Protein AF-A0A8T5W1J2-F1 (afdb_monomer_lite)

pLDDT: mean 87.96, std 6.47, range [62.25, 95.5]

Radius of gyration: 11.34 Å; chains: 1; bounding box: 23×23×26 Å

Sequence (59 aa):
INVQKLTVKAAIEKDKTSIFHALLLDPLTSATLTIDEIQRMLDEIFQLEKEYGYLEDFK

Foldseek 3Di:
DQLVVLVVVCVVVLELVSNLVSLCVDPVNVVPHDSVRSVVVSVVVCVVCVVVVHSVVRD

Secondary structure (DSSP, 8-state):
-HHHHHHHHHHHHT-HHHHHHHHHH-HHHHHH--HHHHHHHHHHHHHHHHHTTSSTT--

Structure (mmCIF, N/CA/C/O backbone):
data_AF-A0A8T5W1J2-F1
#
_entry.id   AF-A0A8T5W1J2-F1
#
loop_
_atom_site.group_PDB
_atom_site.id
_atom_site.type_symbol
_atom_site.label_atom_id
_atom_site.label_alt_id
_atom_site.label_comp_id
_atom_site.label_asym_id
_atom_site.label_entity_id
_atom_site.label_seq_id
_atom_site.pdbx_PDB_ins_code
_atom_site.Cartn_x
_atom_site.Cartn_y
_atom_site.Cartn_z
_atom_site.occupancy
_atom_site.B_iso_or_equiv
_atom_site.auth_seq_id
_atom_site.auth_comp_id
_atom_site.auth_asym_id
_atom_site.auth_atom_id
_atom_site.pdbx_PDB_model_num
ATOM 1 N N . ILE A 1 1 ? 11.618 9.908 -0.825 1.00 62.25 1 ILE A N 1
ATOM 2 C CA . ILE A 1 1 ? 10.830 10.918 -0.071 1.00 62.25 1 ILE A CA 1
ATOM 3 C C . ILE A 1 1 ? 9.337 10.841 -0.406 1.00 62.25 1 ILE A C 1
ATOM 5 O O . ILE A 1 1 ? 8.546 10.848 0.528 1.00 62.25 1 ILE A O 1
ATOM 9 N N . ASN A 1 2 ? 8.922 10.761 -1.681 1.00 76.75 2 ASN A N 1
ATOM 10 C CA . ASN A 1 2 ? 7.488 10.733 -2.020 1.00 76.75 2 ASN A CA 1
ATOM 11 C C . ASN A 1 2 ? 6.777 9.441 -1.597 1.00 76.75 2 ASN A C 1
ATOM 13 O O . ASN A 1 2 ? 5.686 9.538 -1.048 1.00 76.75 2 ASN A O 1
ATOM 17 N N . VAL A 1 3 ? 7.415 8.275 -1.758 1.00 83.25 3 VAL A N 1
ATOM 18 C CA . VAL A 1 3 ? 6.869 6.974 -1.324 1.00 83.25 3 VAL A CA 1
ATOM 19 C C . VAL A 1 3 ? 6.529 7.006 0.164 1.00 83.25 3 VAL A C 1
ATOM 21 O O . VAL A 1 3 ? 5.383 6.813 0.535 1.00 83.25 3 VAL A O 1
ATOM 24 N N . GLN A 1 4 ? 7.487 7.393 1.013 1.00 85.06 4 GLN A N 1
ATOM 25 C CA . GLN A 1 4 ? 7.289 7.430 2.465 1.00 85.06 4 GLN A CA 1
ATOM 26 C C . GLN A 1 4 ? 6.180 8.407 2.882 1.00 85.06 4 GLN A C 1
ATOM 28 O O . GLN A 1 4 ? 5.386 8.104 3.766 1.00 85.06 4 GLN A O 1
ATOM 33 N N . LYS A 1 5 ? 6.097 9.577 2.232 1.00 86.50 5 LYS A N 1
ATOM 34 C CA . LYS A 1 5 ? 5.030 10.556 2.493 1.00 86.50 5 LYS A CA 1
ATOM 35 C C . LYS A 1 5 ? 3.653 10.024 2.091 1.00 86.50 5 LYS A C 1
ATOM 37 O O . LYS A 1 5 ? 2.703 10.211 2.844 1.00 86.50 5 LYS A O 1
ATOM 42 N N . LEU A 1 6 ? 3.553 9.367 0.934 1.00 85.50 6 LEU A N 1
ATOM 43 C CA . LEU A 1 6 ? 2.324 8.720 0.470 1.00 85.50 6 LEU A CA 1
ATOM 44 C C . LEU A 1 6 ? 1.909 7.585 1.405 1.00 85.50 6 LEU A C 1
ATOM 46 O O . LEU A 1 6 ? 0.744 7.520 1.768 1.00 85.50 6 LEU A O 1
ATOM 50 N N . THR A 1 7 ? 2.850 6.763 1.868 1.00 85.88 7 THR A N 1
ATOM 51 C CA . THR A 1 7 ? 2.572 5.683 2.822 1.00 85.88 7 THR A CA 1
ATOM 52 C C . THR A 1 7 ? 2.073 6.219 4.164 1.00 85.88 7 THR A C 1
ATOM 54 O O . THR A 1 7 ? 1.083 5.718 4.686 1.00 85.88 7 THR A O 1
ATOM 57 N N . VAL A 1 8 ? 2.695 7.271 4.713 1.00 87.31 8 VAL A N 1
ATOM 58 C CA . VAL A 1 8 ? 2.222 7.904 5.961 1.00 87.31 8 VAL A CA 1
ATOM 59 C C . VAL A 1 8 ? 0.831 8.504 5.774 1.00 87.31 8 VAL A C 1
ATOM 61 O O . VAL A 1 8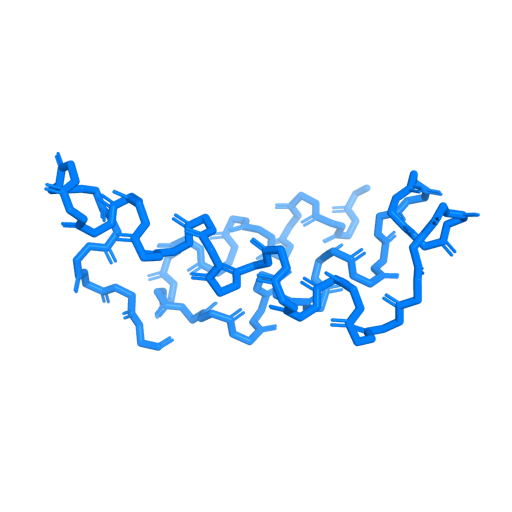 ? -0.036 8.327 6.625 1.00 87.31 8 VAL A O 1
ATOM 64 N N . LYS A 1 9 ? 0.595 9.182 4.647 1.00 86.62 9 LYS A N 1
ATOM 65 C CA . LYS A 1 9 ? -0.723 9.726 4.316 1.00 86.62 9 LYS A CA 1
ATOM 66 C C . LYS A 1 9 ? -1.771 8.613 4.216 1.00 86.62 9 LYS A C 1
ATOM 68 O O . LYS A 1 9 ? -2.823 8.728 4.830 1.00 86.62 9 LYS A O 1
ATOM 73 N N . ALA A 1 10 ? -1.451 7.525 3.522 1.00 86.88 10 ALA A N 1
ATOM 74 C CA . ALA A 1 10 ? -2.316 6.362 3.379 1.00 86.88 10 ALA A CA 1
ATOM 75 C C . ALA A 1 10 ? -2.644 5.710 4.727 1.00 86.88 10 ALA A C 1
ATOM 77 O O . ALA A 1 10 ? -3.780 5.307 4.939 1.00 86.88 10 ALA A O 1
ATOM 78 N N . ALA A 1 11 ? -1.683 5.661 5.654 1.00 85.75 11 ALA A N 1
ATOM 79 C CA . ALA A 1 11 ? -1.899 5.160 7.010 1.00 85.75 11 ALA A CA 1
ATOM 80 C C . ALA A 1 11 ? -2.846 6.036 7.838 1.00 85.75 11 ALA A C 1
ATOM 82 O O . ALA A 1 11 ? -3.639 5.519 8.619 1.00 85.75 11 ALA A O 1
ATOM 83 N N . ILE A 1 12 ? -2.792 7.356 7.654 1.00 87.38 12 ILE A N 1
ATOM 84 C CA . ILE A 1 12 ? -3.681 8.297 8.346 1.00 87.38 12 ILE A CA 1
ATOM 85 C C . ILE A 1 12 ? -5.086 8.278 7.729 1.00 87.38 12 ILE A C 1
ATOM 87 O O . ILE A 1 12 ? -6.080 8.240 8.451 1.00 87.38 12 ILE A O 1
ATOM 91 N N . GLU A 1 13 ? -5.173 8.312 6.399 1.00 88.31 13 GLU A N 1
ATOM 92 C CA . GLU A 1 13 ? -6.441 8.353 5.656 1.00 88.31 13 GLU A CA 1
ATOM 93 C C . GLU A 1 13 ? -7.103 6.978 5.527 1.00 88.31 13 GLU A C 1
ATOM 95 O O . GLU A 1 13 ? -8.284 6.894 5.188 1.00 88.31 13 GLU A O 1
ATOM 100 N N . LYS A 1 14 ? -6.352 5.917 5.840 1.00 86.75 14 LYS A N 1
ATOM 101 C CA . LYS A 1 14 ? -6.749 4.516 5.692 1.00 86.75 14 LYS A CA 1
ATOM 102 C C . LYS A 1 14 ? -7.192 4.211 4.260 1.00 86.75 14 LYS A C 1
ATOM 104 O O . LYS A 1 14 ? -8.205 3.556 4.041 1.00 86.75 14 LYS A O 1
ATOM 109 N N . ASP 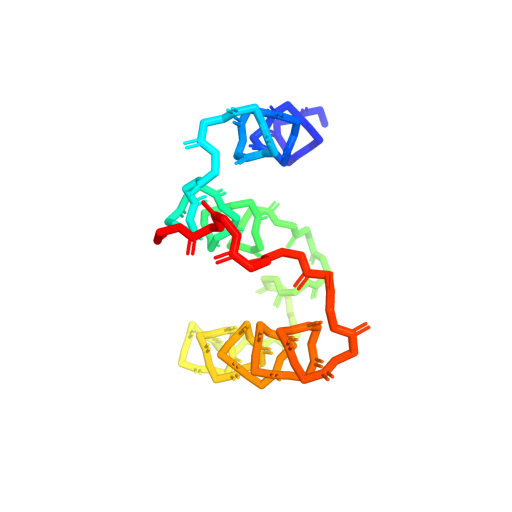A 1 15 ? -6.441 4.742 3.298 1.00 87.00 15 ASP A N 1
ATOM 110 C CA . ASP A 1 15 ? -6.726 4.656 1.865 1.00 87.00 15 ASP A CA 1
ATOM 111 C C . ASP A 1 15 ? -5.757 3.689 1.182 1.00 87.00 15 ASP A C 1
ATOM 113 O O . ASP A 1 15 ? -4.556 3.960 1.050 1.00 87.00 15 ASP A O 1
ATOM 117 N N . LYS A 1 16 ? -6.294 2.566 0.700 1.00 87.06 16 LYS A N 1
ATOM 118 C CA . LYS A 1 16 ? -5.527 1.564 -0.044 1.00 87.06 16 LYS A CA 1
ATOM 119 C C . LYS A 1 16 ? -4.974 2.104 -1.368 1.00 87.06 16 LYS A C 1
ATOM 121 O O . LYS A 1 16 ? -3.890 1.698 -1.792 1.00 87.06 16 LYS A O 1
ATOM 126 N N . THR A 1 17 ? -5.656 3.061 -1.996 1.00 89.25 17 THR A N 1
ATOM 127 C CA . THR A 1 17 ? -5.249 3.665 -3.279 1.00 89.25 17 THR A CA 1
ATOM 128 C C . THR A 1 17 ? -3.934 4.426 -3.141 1.00 89.25 17 THR A C 1
ATOM 130 O O . THR A 1 17 ? -3.040 4.318 -3.981 1.00 89.25 17 THR A O 1
ATOM 133 N N . SER A 1 18 ? -3.774 5.164 -2.043 1.00 90.00 18 SER A N 1
ATOM 134 C CA . SER A 1 18 ? -2.534 5.873 -1.734 1.00 90.00 18 SER A CA 1
ATOM 135 C C . SER A 1 18 ? -1.356 4.919 -1.492 1.00 90.00 18 SER A C 1
ATOM 137 O O . SER A 1 18 ? -0.234 5.245 -1.887 1.00 90.00 18 SER A O 1
ATOM 139 N N . ILE A 1 19 ? -1.592 3.724 -0.927 1.00 90.75 19 ILE A N 1
ATOM 140 C CA . ILE A 1 19 ? -0.560 2.673 -0.835 1.00 90.75 19 ILE A CA 1
ATOM 141 C C . ILE A 1 19 ? -0.207 2.138 -2.221 1.00 90.75 19 ILE A C 1
ATOM 143 O O . ILE A 1 19 ? 0.975 2.021 -2.540 1.00 90.75 19 ILE A O 1
ATOM 147 N N . PHE A 1 20 ? -1.203 1.872 -3.068 1.00 91.81 20 PHE A N 1
ATOM 148 C CA . PHE A 1 20 ? -0.960 1.420 -4.437 1.00 91.81 20 PHE A CA 1
ATOM 149 C C . PHE A 1 20 ? -0.081 2.408 -5.216 1.00 91.81 20 PHE A C 1
ATOM 151 O O . PHE A 1 20 ? 0.939 2.024 -5.784 1.00 91.81 20 PHE A O 1
ATOM 158 N N . HIS A 1 21 ? -0.385 3.707 -5.154 1.00 91.50 21 HIS A N 1
ATOM 159 C CA . HIS A 1 21 ? 0.457 4.737 -5.768 1.00 91.50 21 HIS A CA 1
ATOM 160 C C . HIS A 1 21 ? 1.868 4.803 -5.169 1.00 91.50 21 HIS A C 1
ATOM 162 O O . HIS A 1 21 ? 2.826 5.063 -5.896 1.00 91.50 21 HIS A O 1
ATOM 168 N N . ALA A 1 22 ? 2.019 4.565 -3.863 1.00 92.06 22 ALA A N 1
ATOM 169 C CA . ALA A 1 22 ? 3.335 4.490 -3.238 1.00 92.06 22 ALA A CA 1
ATOM 170 C C . ALA A 1 22 ? 4.157 3.320 -3.806 1.00 92.06 22 ALA A C 1
ATOM 172 O O . ALA A 1 22 ? 5.332 3.511 -4.108 1.00 92.06 22 ALA A O 1
ATOM 173 N N . LEU A 1 23 ? 3.533 2.155 -4.020 1.00 91.56 23 LEU A N 1
ATOM 174 C CA . LEU A 1 23 ? 4.173 0.981 -4.624 1.00 91.56 23 LEU A CA 1
ATOM 175 C C . LEU A 1 23 ? 4.519 1.189 -6.101 1.00 91.56 23 LEU A C 1
ATOM 177 O O . LEU A 1 23 ? 5.537 0.688 -6.557 1.00 91.56 23 LEU A O 1
ATOM 181 N N . LEU A 1 24 ? 3.732 1.954 -6.856 1.00 91.50 24 LEU A N 1
ATOM 182 C CA . LEU A 1 24 ? 4.093 2.303 -8.236 1.00 91.50 24 LEU A CA 1
ATOM 183 C C . LEU A 1 24 ? 5.310 3.236 -8.314 1.00 91.50 24 LEU A C 1
ATOM 185 O O . LEU A 1 24 ? 6.032 3.232 -9.307 1.00 91.50 24 LEU A O 1
ATOM 189 N N . LEU A 1 25 ? 5.527 4.055 -7.282 1.00 91.19 25 LEU A N 1
ATOM 190 C CA . LEU A 1 25 ? 6.641 5.004 -7.201 1.00 91.19 25 LEU A CA 1
ATOM 191 C C . LEU A 1 25 ? 7.882 4.426 -6.517 1.00 91.19 25 LEU A C 1
ATOM 193 O O . LEU A 1 25 ? 8.927 5.085 -6.502 1.00 91.19 25 LEU A O 1
ATOM 197 N N . ASP A 1 26 ? 7.773 3.247 -5.912 1.00 92.75 26 ASP A N 1
ATOM 198 C CA . ASP A 1 26 ? 8.904 2.597 -5.273 1.00 92.75 26 ASP A CA 1
ATOM 199 C C . ASP A 1 26 ? 9.872 2.032 -6.339 1.00 92.75 26 ASP A C 1
ATOM 201 O O . ASP A 1 26 ? 9.446 1.328 -7.262 1.00 92.75 26 ASP A O 1
ATOM 205 N N . PRO A 1 27 ? 11.178 2.370 -6.281 1.00 89.94 27 PRO A N 1
ATOM 206 C CA . PRO A 1 27 ? 12.136 1.966 -7.310 1.00 89.94 27 PRO A CA 1
ATOM 207 C C . PRO A 1 27 ? 12.310 0.452 -7.452 1.00 89.94 27 PRO A C 1
ATOM 209 O O . PRO A 1 27 ? 12.679 -0.007 -8.529 1.00 89.94 27 PRO A O 1
ATOM 212 N N . LEU A 1 28 ? 12.086 -0.325 -6.387 1.00 92.12 28 LEU A N 1
ATOM 213 C CA . LEU A 1 28 ? 12.272 -1.772 -6.425 1.00 92.12 28 LEU A CA 1
ATOM 214 C C . LEU A 1 28 ? 11.074 -2.447 -7.089 1.00 92.12 28 LEU A C 1
ATOM 216 O O . LEU A 1 28 ? 11.247 -3.238 -8.017 1.00 92.12 28 LEU A O 1
ATOM 220 N N . THR A 1 29 ? 9.864 -2.119 -6.646 1.00 91.62 29 THR A N 1
ATOM 221 C CA . THR A 1 29 ? 8.631 -2.678 -7.215 1.00 91.62 29 THR A CA 1
ATOM 222 C C . THR A 1 29 ? 8.442 -2.254 -8.663 1.00 91.62 29 THR A C 1
ATOM 224 O O . THR A 1 29 ? 8.186 -3.112 -9.499 1.00 91.62 29 THR A O 1
ATOM 227 N N . SER A 1 30 ? 8.649 -0.976 -8.996 1.00 90.81 30 SER A N 1
ATOM 228 C CA . SER A 1 30 ? 8.506 -0.485 -10.378 1.00 90.81 30 SER A CA 1
ATOM 229 C C . SER A 1 30 ? 9.528 -1.074 -11.359 1.00 90.81 30 SER A C 1
ATOM 231 O O . SER A 1 30 ? 9.255 -1.140 -12.555 1.00 90.81 30 SER A O 1
ATOM 233 N N . ALA A 1 31 ? 10.691 -1.522 -10.873 1.00 93.75 31 ALA A N 1
ATOM 234 C CA . ALA A 1 31 ? 11.701 -2.188 -11.693 1.00 93.75 31 ALA A CA 1
ATOM 235 C C . ALA A 1 31 ? 11.476 -3.703 -11.835 1.00 93.75 31 ALA A C 1
ATOM 237 O O . ALA A 1 31 ? 11.996 -4.305 -12.773 1.00 93.75 31 ALA A O 1
ATOM 238 N N . THR A 1 32 ? 10.744 -4.320 -10.903 1.00 94.94 32 THR A N 1
ATOM 239 C CA . THR A 1 32 ? 10.673 -5.787 -10.770 1.00 94.94 32 THR A CA 1
ATOM 240 C C . THR A 1 32 ? 9.304 -6.356 -11.127 1.00 94.94 32 THR A C 1
ATOM 242 O O . THR A 1 32 ? 9.221 -7.500 -11.561 1.00 94.94 32 THR A O 1
ATOM 245 N N . LEU A 1 33 ? 8.238 -5.579 -10.939 1.00 94.62 33 LEU A N 1
ATOM 246 C CA . LEU A 1 33 ? 6.858 -6.035 -11.049 1.00 94.62 33 LEU A CA 1
ATOM 247 C C . LEU A 1 33 ? 6.087 -5.202 -12.073 1.00 94.62 33 LEU A C 1
ATOM 249 O O . LEU A 1 33 ? 6.262 -3.989 -12.200 1.00 94.62 33 LEU A O 1
ATOM 253 N N . THR A 1 34 ? 5.173 -5.859 -12.773 1.00 95.50 34 THR A N 1
ATOM 254 C CA . THR A 1 34 ? 4.133 -5.199 -13.562 1.00 95.50 34 THR A CA 1
ATOM 255 C C . THR A 1 34 ? 3.079 -4.566 -12.652 1.00 95.50 34 THR A C 1
ATOM 257 O O . THR A 1 34 ? 2.919 -4.937 -11.489 1.00 95.50 34 THR A O 1
ATOM 260 N N . ILE A 1 35 ? 2.304 -3.624 -13.193 1.00 93.94 35 ILE A N 1
ATOM 261 C CA . ILE A 1 35 ? 1.215 -2.959 -12.458 1.00 93.94 35 ILE A CA 1
ATOM 262 C C . ILE A 1 35 ? 0.210 -3.987 -11.907 1.00 93.94 35 ILE A C 1
ATOM 264 O O . ILE A 1 35 ? -0.198 -3.887 -10.751 1.00 93.94 35 ILE A O 1
ATOM 268 N N . ASP A 1 36 ? -0.131 -5.010 -12.697 1.00 95.19 36 ASP A N 1
ATOM 269 C CA . ASP A 1 36 ? -1.058 -6.070 -12.285 1.00 95.19 36 ASP A CA 1
ATOM 270 C C . ASP A 1 36 ? -0.485 -6.939 -11.154 1.00 95.19 36 ASP A C 1
ATOM 272 O O . ASP A 1 36 ? -1.214 -7.367 -10.261 1.00 95.19 36 ASP A O 1
ATOM 276 N N . GLU A 1 37 ? 0.823 -7.204 -11.161 1.00 95.19 37 GLU A N 1
ATOM 277 C CA . GLU A 1 37 ? 1.494 -7.927 -10.074 1.00 95.19 37 GLU A CA 1
ATOM 278 C C . GLU A 1 37 ? 1.542 -7.103 -8.791 1.00 95.19 37 GLU A C 1
ATOM 280 O O . GLU A 1 37 ? 1.293 -7.647 -7.718 1.00 95.19 37 GLU A O 1
ATOM 285 N N . ILE A 1 38 ? 1.78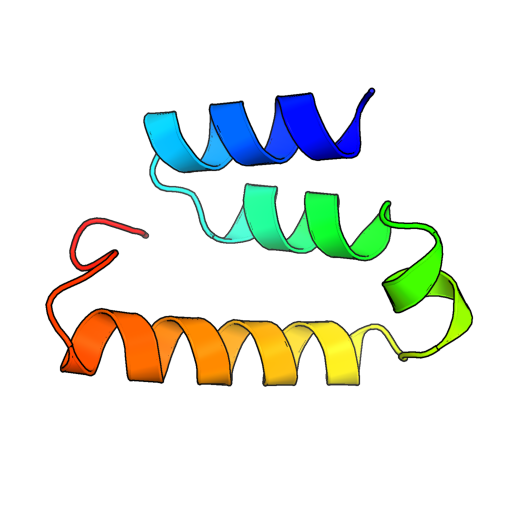4 -5.794 -8.896 1.00 94.94 38 ILE A N 1
ATOM 286 C CA . ILE A 1 38 ? 1.735 -4.879 -7.751 1.00 94.94 38 ILE A CA 1
ATOM 287 C C . ILE A 1 38 ? 0.327 -4.861 -7.145 1.00 94.94 38 ILE A C 1
ATOM 289 O O . ILE A 1 38 ? 0.191 -4.919 -5.924 1.00 94.94 38 ILE A O 1
ATOM 293 N N . GLN A 1 39 ? -0.716 -4.823 -7.980 1.00 93.56 39 GLN A N 1
ATOM 294 C CA . GLN A 1 39 ? -2.106 -4.851 -7.524 1.00 93.56 39 GLN A CA 1
ATOM 295 C C . GLN A 1 39 ? -2.429 -6.162 -6.792 1.00 93.56 39 GLN A C 1
ATOM 297 O O . GLN A 1 39 ? -2.937 -6.124 -5.674 1.00 93.56 39 GLN A O 1
ATOM 302 N N . ARG A 1 40 ? -2.073 -7.313 -7.379 1.00 95.12 40 ARG A N 1
ATOM 303 C CA . ARG A 1 40 ? -2.286 -8.630 -6.755 1.00 95.12 40 ARG A CA 1
ATOM 304 C C . ARG A 1 40 ? -1.539 -8.773 -5.431 1.00 95.12 40 ARG A C 1
ATOM 306 O O . ARG A 1 40 ? -2.137 -9.171 -4.439 1.00 95.12 40 ARG A O 1
ATOM 313 N N . MET A 1 41 ? -0.265 -8.385 -5.395 1.00 94.44 41 MET A N 1
ATOM 314 C CA . MET A 1 41 ? 0.547 -8.418 -4.175 1.00 94.44 41 MET A CA 1
ATOM 315 C C . MET A 1 41 ? -0.059 -7.538 -3.075 1.00 94.44 41 MET A C 1
ATOM 317 O O . MET A 1 41 ? -0.120 -7.942 -1.916 1.00 94.44 41 MET A O 1
ATOM 321 N N . LEU A 1 42 ? -0.533 -6.340 -3.429 1.00 92.94 42 LEU A N 1
ATOM 322 C CA . LEU A 1 42 ? -1.210 -5.451 -2.489 1.00 92.94 42 LEU A CA 1
ATOM 323 C C . LEU A 1 42 ? -2.498 -6.086 -1.947 1.00 92.94 42 LEU A C 1
ATOM 325 O O . LEU A 1 42 ? -2.766 -5.990 -0.753 1.00 92.94 42 LEU A O 1
ATO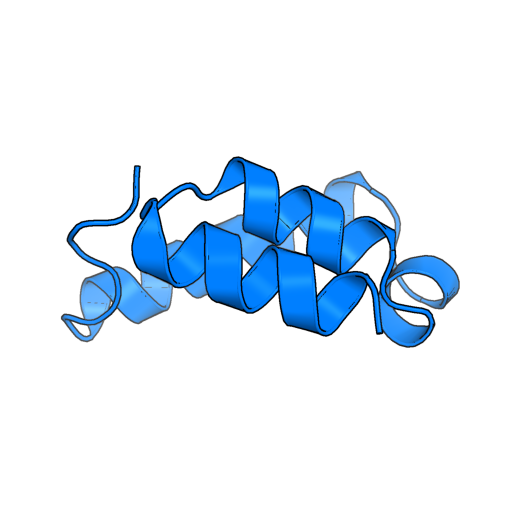M 329 N N . ASP A 1 43 ? -3.292 -6.725 -2.804 1.00 91.94 43 ASP A N 1
ATOM 330 C CA . ASP A 1 43 ? -4.522 -7.407 -2.401 1.00 91.94 43 ASP A CA 1
ATOM 331 C C . ASP A 1 43 ? -4.243 -8.569 -1.437 1.00 91.94 43 ASP A C 1
ATOM 333 O O . ASP A 1 43 ? -4.912 -8.669 -0.408 1.00 91.94 43 ASP A O 1
ATOM 337 N N . GLU A 1 44 ? -3.222 -9.384 -1.715 1.00 93.62 44 GLU A N 1
ATOM 338 C CA . GLU A 1 44 ? -2.792 -10.493 -0.853 1.00 93.62 44 GLU A CA 1
ATOM 339 C C . GLU A 1 44 ? -2.313 -10.009 0.520 1.00 93.62 44 GLU A C 1
ATOM 341 O O . GLU A 1 44 ? -2.761 -10.525 1.544 1.00 93.62 44 GLU A O 1
ATOM 346 N N . ILE A 1 45 ? -1.460 -8.977 0.559 1.00 90.62 45 ILE A N 1
ATOM 347 C CA . ILE A 1 45 ? -0.985 -8.385 1.818 1.00 90.62 45 ILE A CA 1
ATOM 348 C C . ILE A 1 45 ? -2.169 -7.856 2.622 1.00 90.62 45 ILE A C 1
ATOM 350 O O . ILE A 1 45 ? -2.306 -8.173 3.796 1.00 90.62 45 ILE A O 1
ATOM 354 N N . PHE A 1 46 ? -3.066 -7.090 1.999 1.00 89.69 46 PHE A N 1
ATOM 355 C CA . PHE A 1 46 ? -4.228 -6.546 2.701 1.00 89.69 46 PHE A CA 1
ATOM 356 C C . PHE A 1 46 ? -5.169 -7.626 3.227 1.00 89.69 46 PHE A C 1
ATOM 358 O O . PHE A 1 46 ? -5.760 -7.446 4.289 1.00 89.69 46 PHE A O 1
ATOM 365 N N . GLN A 1 47 ? -5.331 -8.723 2.491 1.00 89.00 47 GLN A N 1
ATOM 366 C CA . GLN A 1 47 ? -6.143 -9.845 2.937 1.00 89.00 47 GLN A CA 1
ATOM 367 C C . GLN A 1 47 ? -5.525 -10.517 4.169 1.00 89.00 47 GLN A C 1
ATOM 369 O O . GLN A 1 47 ? -6.239 -10.762 5.139 1.00 89.00 47 GLN A O 1
ATOM 374 N N . LEU A 1 48 ? -4.211 -10.764 4.143 1.00 89.56 48 LEU A N 1
ATOM 375 C CA . LEU A 1 48 ? -3.478 -11.359 5.260 1.00 89.56 48 LEU A CA 1
ATOM 376 C C . LEU A 1 48 ? -3.482 -10.445 6.485 1.00 89.56 48 LEU A C 1
ATOM 378 O O . LEU A 1 48 ? -3.839 -10.880 7.572 1.00 89.56 48 LEU A O 1
ATOM 382 N N . GLU A 1 49 ? -3.138 -9.171 6.321 1.00 87.56 49 GLU A N 1
ATOM 383 C CA . GLU A 1 49 ? -3.109 -8.209 7.425 1.00 87.56 49 GLU A CA 1
ATOM 384 C C . GLU A 1 49 ? -4.483 -8.108 8.102 1.00 87.56 49 GLU A C 1
ATOM 386 O O . GLU A 1 49 ? -4.557 -8.184 9.328 1.00 87.56 49 GLU A O 1
ATOM 391 N N . LYS A 1 50 ? -5.577 -8.070 7.321 1.00 86.12 50 LYS A N 1
ATOM 392 C CA . LYS A 1 50 ? -6.950 -8.101 7.857 1.00 86.12 50 LYS A CA 1
ATOM 393 C C . LYS A 1 50 ? -7.257 -9.382 8.628 1.00 86.12 50 LYS A C 1
ATOM 395 O O . LYS A 1 50 ? -7.938 -9.320 9.645 1.00 86.12 50 LYS A O 1
ATOM 400 N N . GLU A 1 51 ? -6.767 -10.532 8.170 1.00 85.62 51 GLU A N 1
ATOM 401 C CA . GLU A 1 51 ? -6.925 -11.810 8.876 1.00 85.62 51 GLU A CA 1
ATOM 402 C C . GLU A 1 51 ? -6.192 -11.816 10.229 1.00 85.62 51 GLU A C 1
ATOM 404 O O . GLU A 1 51 ? -6.716 -12.342 11.210 1.00 85.62 51 GLU A O 1
ATOM 409 N N . TYR A 1 52 ? -5.025 -11.170 10.311 1.00 84.25 52 TYR A N 1
ATOM 410 C CA . TYR A 1 52 ? -4.263 -11.004 11.555 1.00 84.25 52 TYR A CA 1
ATOM 411 C C . TYR A 1 52 ? -4.780 -9.872 12.466 1.00 84.25 52 TYR A C 1
ATOM 413 O O . TYR A 1 52 ? -4.225 -9.659 13.546 1.00 84.25 52 TYR A O 1
ATOM 421 N N . GLY A 1 53 ? -5.844 -9.167 12.068 1.00 80.44 53 GLY A N 1
ATOM 422 C CA . GLY A 1 53 ? -6.438 -8.057 12.822 1.00 80.44 53 GLY A CA 1
ATOM 423 C C . GLY A 1 53 ? -5.708 -6.718 12.662 1.00 80.44 53 GLY A C 1
ATOM 424 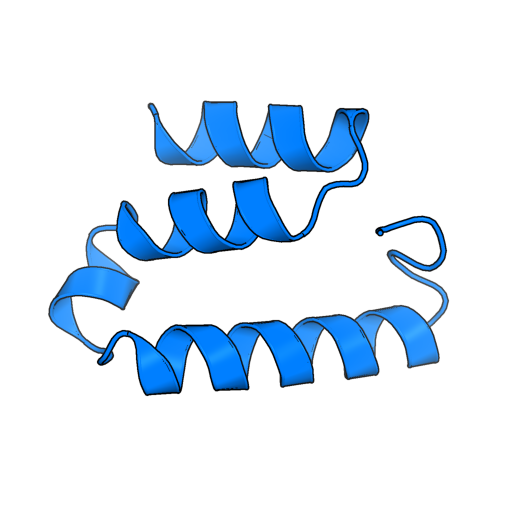O O . GLY A 1 53 ? -5.919 -5.783 13.436 1.00 80.44 53 GLY A O 1
ATOM 425 N N . TYR A 1 54 ? -4.829 -6.608 11.664 1.00 77.88 54 TYR A N 1
ATOM 426 C CA . TYR A 1 54 ? -4.182 -5.366 11.255 1.00 77.88 54 TYR A CA 1
ATOM 427 C C . TYR A 1 54 ? -4.911 -4.756 10.045 1.00 77.88 54 TYR A C 1
ATOM 429 O O . TYR A 1 54 ? -5.514 -5.452 9.234 1.00 77.88 54 TYR A O 1
ATOM 437 N N . LEU A 1 55 ? -4.869 -3.427 9.896 1.00 81.25 55 LEU A N 1
ATOM 438 C CA . LEU A 1 55 ? -5.448 -2.710 8.743 1.00 81.25 55 LEU A CA 1
ATOM 439 C C . LEU A 1 55 ? -6.960 -2.966 8.504 1.00 81.25 55 LEU A C 1
ATOM 441 O O . LEU A 1 55 ? -7.455 -2.783 7.389 1.00 81.25 55 LEU A O 1
ATOM 445 N N . GLU A 1 56 ? -7.716 -3.375 9.529 1.00 75.44 56 GLU A N 1
ATOM 446 C CA . GLU A 1 56 ? -9.165 -3.648 9.443 1.00 75.44 56 GLU A CA 1
ATOM 447 C C . GLU A 1 56 ? -9.975 -2.429 8.975 1.00 75.44 56 GLU A C 1
ATOM 449 O O . GLU A 1 56 ? -11.015 -2.530 8.326 1.00 75.44 56 GLU A O 1
ATOM 454 N N . ASP A 1 57 ? -9.461 -1.257 9.311 1.00 78.88 57 ASP A N 1
ATOM 455 C CA . ASP A 1 57 ? -10.033 0.061 9.128 1.00 78.88 57 ASP A CA 1
ATOM 456 C C . ASP A 1 57 ? -9.613 0.738 7.812 1.00 78.88 57 ASP A C 1
ATOM 458 O O . ASP A 1 57 ? -10.072 1.849 7.525 1.00 78.88 57 ASP A O 1
ATOM 462 N N . PHE A 1 58 ? -8.790 0.062 7.002 1.00 79.19 58 PHE A N 1
ATOM 463 C CA . PHE A 1 58 ? -8.448 0.481 5.646 1.00 79.19 58 PHE A CA 1
ATOM 464 C C . PHE A 1 58 ? -9.554 0.196 4.634 1.00 79.19 58 PHE A C 1
ATOM 466 O O . PHE A 1 58 ? -10.077 -0.923 4.526 1.00 79.19 58 PHE A O 1
ATO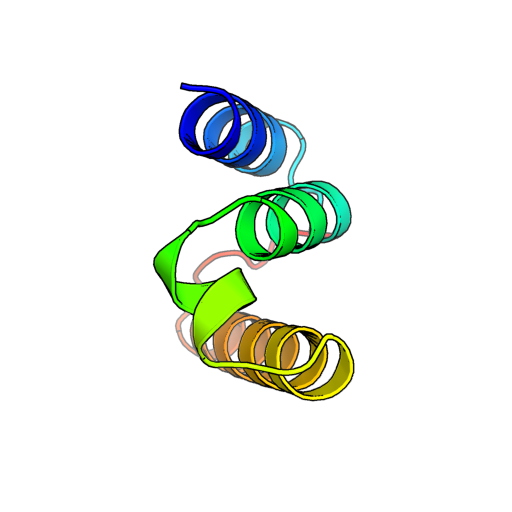M 473 N N . LYS A 1 59 ? -9.850 1.247 3.869 1.00 69.50 59 LYS A N 1
ATOM 474 C CA . LYS A 1 59 ? -10.857 1.319 2.817 1.00 69.50 59 LYS A CA 1
ATOM 475 C C . LYS A 1 59 ? -10.234 1.103 1.444 1.00 69.50 59 LYS A C 1
ATOM 477 O O . LYS A 1 59 ? -9.104 1.595 1.208 1.00 69.50 59 LYS A O 1
#